Protein AF-A0A381XY56-F1 (afdb_monomer_lite)

pLDDT: mean 78.61, std 9.56, range [48.78, 90.38]

Organism: NCBI:txid408172

InterPro domains:
  IPR027417 P-loop containing nucleoside triphosphate hydrolase [G3DSA:3.40.50.300] (1-71)
  IPR027417 P-loop containing nucleoside triphosphate hydrolase [SSF52540] (2-79)
  IPR031314 Deoxynucleoside kinase domain [PF01712] (2-70)

Structure (mmCIF, N/CA/C/O backbone):
data_AF-A0A381XY56-F1
#
_entry.id   AF-A0A381XY56-F1
#
loop_
_atom_site.group_PDB
_atom_site.id
_atom_site.type_symbol
_atom_site.label_atom_id
_atom_site.label_alt_id
_atom_site.label_comp_id
_atom_site.label_asym_id
_atom_site.label_entity_id
_atom_site.label_seq_id
_atom_site.pdbx_PDB_ins_code
_atom_site.Cartn_x
_atom_site.Cartn_y
_atom_site.Cartn_z
_atom_site.occupancy
_atom_site.B_iso_or_equiv
_atom_site.auth_seq_id
_atom_site.auth_comp_id
_atom_site.auth_asym_id
_atom_site.auth_atom_id
_atom_site.pdbx_PDB_model_num
ATOM 1 N N . SER A 1 1 ? 0.188 -7.733 9.559 1.00 56.16 1 SER A N 1
ATOM 2 C CA . SER A 1 1 ? -0.306 -9.109 9.772 1.00 56.16 1 SER A CA 1
ATOM 3 C C . SER A 1 1 ? -1.812 -9.152 9.623 1.0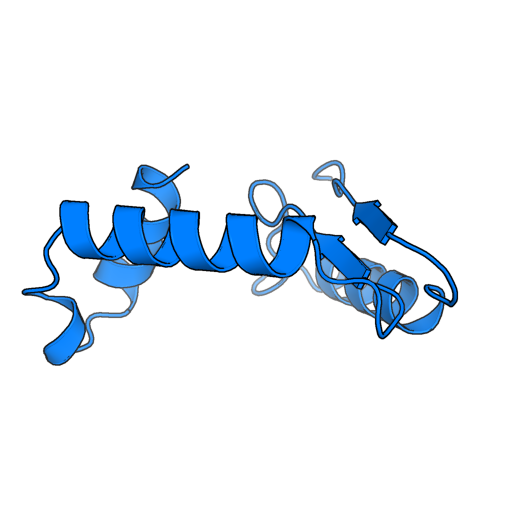0 56.16 1 SER A C 1
ATOM 5 O O . SER A 1 1 ? -2.450 -8.122 9.836 1.00 56.16 1 SER A O 1
ATOM 7 N N . SER A 1 2 ? -2.369 -10.306 9.259 1.00 62.69 2 SER A N 1
ATOM 8 C CA . SER A 1 2 ? -3.810 -10.545 9.077 1.00 62.69 2 SER A CA 1
ATOM 9 C C . SER A 1 2 ? -4.631 -10.083 10.293 1.00 62.69 2 SER A C 1
ATOM 11 O O . SER A 1 2 ? -5.697 -9.491 10.140 1.00 62.69 2 SER A O 1
ATOM 13 N N . ASP A 1 3 ? -4.062 -10.219 11.493 1.00 66.38 3 ASP A N 1
ATOM 14 C CA . ASP A 1 3 ? -4.646 -9.802 12.774 1.00 66.38 3 ASP A CA 1
ATOM 15 C C . ASP A 1 3 ? -4.864 -8.282 12.888 1.00 66.38 3 ASP A C 1
ATOM 17 O O . ASP A 1 3 ? -5.904 -7.822 13.360 1.00 66.38 3 ASP A O 1
ATOM 21 N N . VAL A 1 4 ? -3.914 -7.477 12.394 1.00 67.69 4 VAL A N 1
ATOM 22 C CA . VAL A 1 4 ? -4.009 -6.003 12.394 1.00 67.69 4 VAL A CA 1
ATOM 23 C C . VAL A 1 4 ? -5.087 -5.537 11.416 1.00 67.69 4 VAL A C 1
ATOM 25 O O . VAL A 1 4 ? -5.821 -4.587 11.694 1.00 67.69 4 VAL A O 1
ATOM 28 N N . LEU A 1 5 ? -5.212 -6.221 10.274 1.00 66.69 5 LEU A N 1
ATOM 29 C CA . LEU A 1 5 ? -6.255 -5.936 9.292 1.00 66.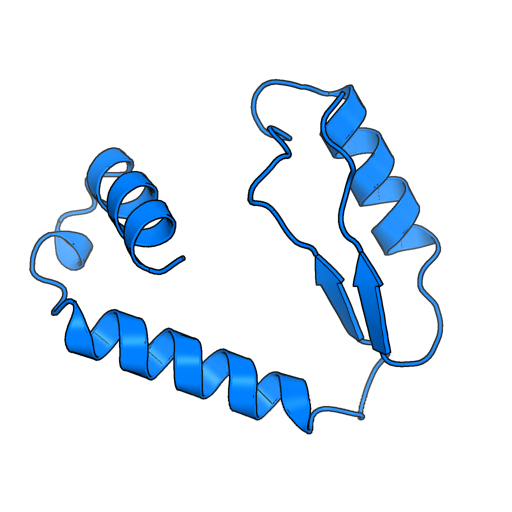69 5 LEU A CA 1
ATOM 30 C C . LEU A 1 5 ? -7.641 -6.206 9.879 1.00 66.69 5 LEU A C 1
ATOM 32 O O . LEU A 1 5 ? -8.524 -5.357 9.777 1.00 66.69 5 LEU A O 1
ATOM 36 N N . ARG A 1 6 ? -7.798 -7.352 10.548 1.00 68.56 6 ARG A N 1
ATOM 37 C CA . ARG A 1 6 ? -9.045 -7.746 11.202 1.00 68.56 6 ARG A CA 1
ATOM 38 C C . ARG A 1 6 ? -9.475 -6.738 12.266 1.00 68.56 6 ARG A C 1
ATOM 40 O O . ARG A 1 6 ? -10.612 -6.282 12.229 1.00 68.56 6 ARG A O 1
ATOM 47 N N . SER A 1 7 ? -8.556 -6.293 13.125 1.00 70.31 7 SER A N 1
ATOM 48 C CA . SER A 1 7 ? -8.848 -5.256 14.126 1.00 70.31 7 SER A CA 1
ATOM 49 C C . SER A 1 7 ? -9.325 -3.936 13.490 1.00 70.31 7 SER A C 1
ATOM 51 O O . SER A 1 7 ? -10.262 -3.303 13.980 1.00 70.31 7 SER A O 1
ATOM 53 N N . ARG A 1 8 ? -8.742 -3.529 12.350 1.00 70.75 8 ARG A N 1
ATOM 54 C CA . ARG A 1 8 ? -9.157 -2.321 11.607 1.00 70.75 8 ARG A CA 1
ATOM 55 C C . ARG A 1 8 ? -10.512 -2.477 10.900 1.00 70.75 8 ARG A C 1
ATOM 57 O O . ARG A 1 8 ? -11.200 -1.472 10.719 1.00 70.75 8 ARG A O 1
ATOM 64 N N . ILE A 1 9 ? -10.863 -3.691 10.476 1.00 67.44 9 ILE A N 1
ATOM 65 C CA . ILE A 1 9 ? -12.155 -4.033 9.861 1.00 67.44 9 ILE A CA 1
ATOM 66 C C . ILE A 1 9 ? -13.258 -4.050 10.927 1.00 67.44 9 ILE A C 1
ATOM 68 O O . ILE A 1 9 ? -14.259 -3.352 10.786 1.00 67.44 9 ILE A O 1
ATOM 72 N N . GLU A 1 10 ? -13.030 -4.740 12.048 1.00 69.06 10 GLU A N 1
ATOM 73 C CA . GLU A 1 10 ? -13.963 -4.778 13.183 1.00 69.06 10 GLU A CA 1
ATOM 74 C C . GLU A 1 10 ? -14.245 -3.365 13.722 1.00 69.06 10 GLU A C 1
ATOM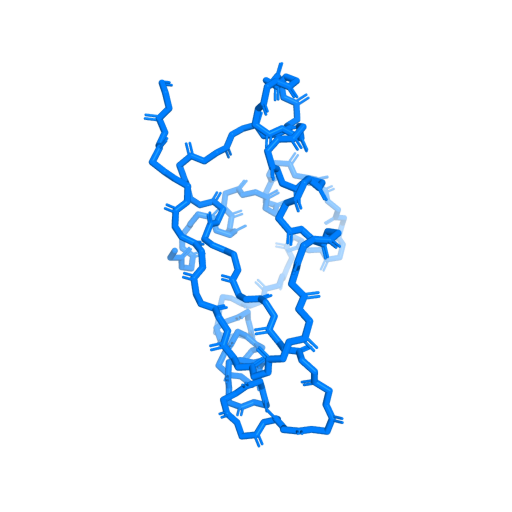 76 O O . GLU A 1 10 ? -15.401 -3.005 13.939 1.00 69.06 10 GLU A O 1
ATOM 81 N N . LYS A 1 11 ? -13.218 -2.505 13.826 1.00 72.31 11 LYS A N 1
ATOM 82 C CA . LYS A 1 11 ? -13.373 -1.093 14.230 1.00 72.31 11 LYS A CA 1
ATOM 83 C C . LYS A 1 11 ? -14.213 -0.260 13.246 1.00 72.31 11 LYS A C 1
ATOM 85 O O . LYS A 1 11 ? -14.784 0.752 13.645 1.00 72.31 11 LYS A O 1
ATOM 90 N N . ARG A 1 12 ? -14.281 -0.648 11.966 1.00 77.50 12 ARG A N 1
ATOM 91 C CA . ARG A 1 12 ? -15.050 0.050 10.919 1.00 77.50 12 ARG A CA 1
ATOM 92 C C . ARG A 1 12 ? -16.538 -0.308 10.934 1.00 77.50 12 ARG A C 1
ATOM 94 O O . ARG A 1 12 ? -17.338 0.499 10.469 1.00 77.50 12 ARG A O 1
ATOM 101 N N . GLY A 1 13 ? -16.897 -1.484 11.457 1.00 70.38 13 GLY A N 1
ATOM 102 C CA . GLY A 1 13 ? -18.279 -1.868 11.763 1.00 70.38 13 GLY A CA 1
ATOM 103 C C . GLY A 1 13 ? -19.233 -1.932 10.565 1.00 70.38 13 GLY A C 1
ATOM 104 O O . GLY A 1 13 ? -20.432 -1.722 10.727 1.00 70.38 13 GLY A O 1
ATOM 105 N N . ARG A 1 14 ? -18.733 -2.179 9.350 1.00 75.38 14 ARG A N 1
ATOM 106 C CA . ARG A 1 14 ? -19.576 -2.297 8.150 1.00 75.38 14 ARG A CA 1
ATOM 107 C C . ARG A 1 14 ? -20.308 -3.639 8.158 1.00 75.38 14 ARG A C 1
ATOM 109 O O . ARG A 1 14 ? -19.672 -4.678 8.302 1.00 75.38 14 ARG A O 1
ATOM 116 N N . GLU A 1 15 ? -21.624 -3.632 7.945 1.00 66.25 15 GLU A N 1
ATOM 117 C CA . GLU A 1 15 ? -22.468 -4.841 8.037 1.00 66.25 15 GLU A CA 1
ATOM 118 C C . GLU A 1 15 ? -21.999 -5.993 7.131 1.00 66.25 15 GLU A C 1
ATOM 120 O O . GLU A 1 15 ? -22.062 -7.156 7.519 1.00 66.25 15 GLU A O 1
ATOM 125 N N . TYR A 1 16 ? -21.462 -5.678 5.950 1.00 64.62 16 TYR A N 1
ATOM 126 C CA . TYR A 1 16 ? -20.939 -6.670 5.005 1.00 64.62 16 TYR A CA 1
ATOM 127 C C . TYR A 1 16 ? -19.541 -7.203 5.364 1.00 64.62 16 TYR A C 1
ATOM 129 O O . TYR A 1 16 ? -19.106 -8.201 4.796 1.00 64.62 16 TYR A O 1
ATOM 137 N N . GLU A 1 17 ? -18.820 -6.550 6.279 1.00 65.69 17 GLU A N 1
ATOM 138 C CA . GLU A 1 17 ? -17.499 -6.992 6.740 1.00 65.69 17 GLU A CA 1
ATOM 139 C C . GLU A 1 17 ? -17.601 -7.908 7.978 1.00 65.69 17 GLU A C 1
ATOM 141 O O . GLU A 1 17 ? -16.684 -8.681 8.242 1.00 65.69 17 GLU A O 1
ATOM 146 N N . ALA A 1 18 ? -18.733 -7.888 8.697 1.00 61.28 18 ALA A N 1
ATOM 147 C CA . ALA A 1 18 ? -18.946 -8.632 9.946 1.00 61.28 18 ALA A CA 1
ATOM 148 C C . ALA A 1 18 ? -18.981 -10.167 9.788 1.00 61.28 18 ALA A C 1
ATOM 150 O O . ALA A 1 18 ? -18.654 -10.889 10.726 1.00 61.28 18 ALA A O 1
ATOM 151 N N . PHE A 1 19 ? -19.359 -10.666 8.607 1.00 61.03 19 PHE A N 1
ATOM 152 C CA . PHE A 1 19 ? -19.420 -12.101 8.287 1.00 61.03 19 PHE A CA 1
ATOM 153 C C . PHE A 1 19 ? 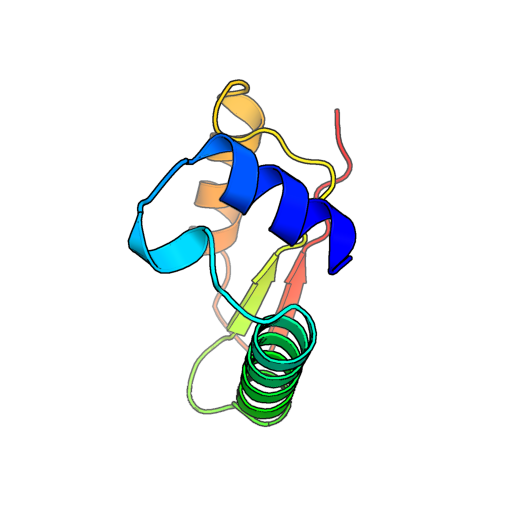-18.303 -12.548 7.338 1.00 61.03 19 PHE A C 1
ATOM 155 O O . PHE A 1 19 ? -18.370 -13.635 6.766 1.00 61.03 19 PHE A O 1
ATOM 162 N N . MET A 1 20 ? -17.298 -11.700 7.117 1.00 68.75 20 MET A N 1
ATOM 163 C CA . MET A 1 20 ? -16.220 -12.014 6.191 1.00 68.75 20 MET A CA 1
ATOM 164 C C . MET A 1 20 ? -15.348 -13.135 6.762 1.00 68.75 20 MET A C 1
ATOM 166 O O . MET A 1 20 ? -14.823 -13.022 7.869 1.00 68.75 20 MET A O 1
ATOM 170 N N . ASP A 1 21 ? -15.201 -14.217 5.998 1.00 74.62 21 ASP A N 1
ATOM 171 C CA . ASP A 1 21 ? -14.383 -15.362 6.390 1.00 74.62 21 ASP A CA 1
ATOM 172 C C . ASP A 1 21 ? -12.903 -14.929 6.531 1.00 74.62 21 ASP A C 1
ATOM 174 O O . ASP A 1 21 ? -12.349 -14.328 5.599 1.00 74.62 21 ASP A O 1
ATOM 178 N N . PRO A 1 22 ? -12.241 -15.197 7.672 1.00 72.12 22 PRO A N 1
ATOM 179 C CA . PRO A 1 22 ? -10.814 -14.934 7.846 1.00 72.12 22 PRO A CA 1
ATOM 180 C C . PRO A 1 22 ? -9.943 -15.547 6.740 1.00 72.12 22 PRO A C 1
ATO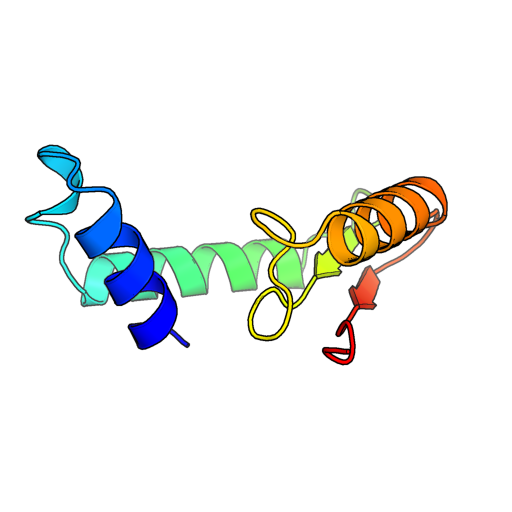M 182 O O . PRO A 1 22 ? -8.988 -14.906 6.293 1.00 72.12 22 PRO A O 1
ATOM 185 N N . ASP A 1 23 ? -10.301 -16.736 6.253 1.00 77.38 23 ASP A N 1
ATOM 186 C CA . ASP A 1 23 ? -9.580 -17.425 5.182 1.00 77.38 23 ASP A CA 1
ATOM 187 C C . ASP A 1 23 ? -9.793 -16.729 3.832 1.00 77.38 23 ASP A C 1
ATOM 189 O O . ASP A 1 23 ? -8.884 -16.657 2.998 1.00 77.38 23 ASP A O 1
ATOM 193 N N . TYR A 1 24 ? -10.972 -16.133 3.625 1.00 80.31 24 TYR A N 1
ATOM 194 C CA . TYR A 1 24 ? -11.238 -15.293 2.459 1.00 80.31 24 TYR A CA 1
ATOM 195 C C . TYR A 1 24 ? -10.381 -14.023 2.484 1.00 80.31 24 TYR A C 1
ATOM 197 O O . TYR A 1 24 ? -9.769 -13.673 1.473 1.00 80.31 24 TYR A O 1
ATOM 205 N N . LEU A 1 25 ? -10.266 -13.358 3.637 1.00 78.44 25 LEU A N 1
ATOM 206 C CA . LEU A 1 25 ? -9.421 -12.170 3.776 1.00 78.44 25 LEU A CA 1
ATOM 207 C C . LEU A 1 25 ? -7.938 -12.496 3.532 1.00 78.44 25 LEU A C 1
ATOM 209 O O . LEU A 1 25 ? -7.224 -11.725 2.884 1.00 78.44 25 LEU A O 1
ATOM 213 N N . ASP A 1 26 ? -7.469 -13.648 4.013 1.00 79.50 26 ASP A N 1
ATOM 214 C CA . ASP A 1 26 ? -6.108 -14.123 3.762 1.00 79.50 26 ASP A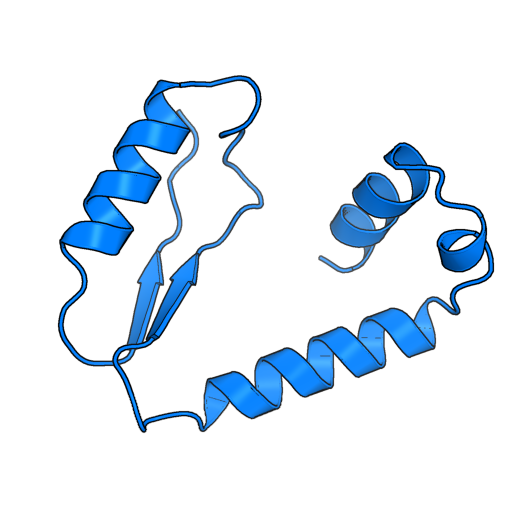 CA 1
ATOM 215 C C . ASP A 1 26 ? -5.878 -14.451 2.276 1.00 79.50 26 ASP A C 1
ATOM 217 O O . ASP A 1 26 ? -4.861 -14.060 1.699 1.00 79.50 26 ASP A O 1
ATOM 221 N N . SER A 1 27 ? -6.858 -15.077 1.617 1.00 83.19 27 SER A N 1
ATOM 222 C CA . SER A 1 27 ? -6.838 -15.343 0.172 1.00 83.19 27 SER A CA 1
ATOM 223 C C . SER A 1 27 ? -6.764 -14.059 -0.662 1.00 83.19 27 SER A C 1
ATOM 225 O O . SER A 1 27 ? -5.956 -13.961 -1.593 1.00 83.19 27 SER A O 1
ATOM 227 N N . VAL A 1 28 ? -7.542 -13.032 -0.304 1.00 84.94 28 VAL A N 1
ATOM 228 C CA . VAL A 1 28 ? -7.496 -11.719 -0.966 1.00 84.94 28 VAL A CA 1
ATOM 229 C C . VAL A 1 28 ? -6.131 -11.064 -0.765 1.00 84.94 28 VAL A C 1
ATOM 231 O O . VAL A 1 28 ? -5.534 -10.606 -1.739 1.00 84.94 28 VAL A O 1
ATOM 234 N N . ASN A 1 29 ? -5.591 -11.078 0.459 1.00 82.06 29 ASN A N 1
ATOM 235 C CA . ASN A 1 29 ? -4.253 -10.549 0.739 1.00 82.06 29 ASN A CA 1
ATOM 236 C C . ASN A 1 29 ? -3.170 -11.265 -0.076 1.00 82.06 29 ASN A C 1
ATOM 238 O O . ASN A 1 29 ? -2.324 -10.613 -0.688 1.00 82.06 29 ASN A O 1
ATOM 242 N N . LYS A 1 30 ? -3.202 -12.601 -0.128 1.00 85.12 30 LYS A N 1
ATOM 243 C CA . LYS A 1 30 ? -2.280 -13.405 -0.944 1.00 85.12 30 LYS A CA 1
ATOM 244 C C . LYS A 1 30 ? -2.399 -13.066 -2.428 1.00 85.12 30 LYS A C 1
ATOM 246 O O . LYS A 1 30 ? -1.380 -12.893 -3.092 1.00 85.12 30 LYS A O 1
ATOM 251 N N . SER A 1 31 ? -3.621 -12.921 -2.932 1.00 86.75 31 SER A N 1
ATOM 252 C CA . SER A 1 31 ? -3.883 -12.576 -4.333 1.00 86.75 31 SER A CA 1
ATOM 253 C C . SER A 1 31 ? -3.353 -11.184 -4.685 1.00 86.75 31 SER A C 1
ATOM 255 O O . SER A 1 31 ? -2.661 -11.032 -5.690 1.00 86.75 31 SER A O 1
ATOM 257 N N . PHE A 1 32 ? -3.593 -10.190 -3.824 1.00 85.56 32 PHE A N 1
ATOM 258 C CA . PHE A 1 32 ? -3.039 -8.840 -3.963 1.00 85.56 32 PHE A CA 1
ATOM 259 C C . PHE A 1 32 ? -1.508 -8.854 -3.955 1.00 85.56 32 PHE A C 1
ATOM 261 O O . PHE A 1 32 ? -0.878 -8.282 -4.845 1.00 85.56 32 PHE A O 1
ATOM 268 N N . ASN A 1 33 ? -0.902 -9.544 -2.984 1.00 85.25 33 ASN A N 1
ATOM 269 C CA . ASN A 1 33 ? 0.551 -9.652 -2.880 1.00 85.25 33 ASN A CA 1
ATOM 270 C C . ASN A 1 33 ? 1.158 -10.303 -4.123 1.00 85.25 33 ASN A C 1
ATOM 272 O O . ASN A 1 33 ? 2.135 -9.781 -4.650 1.00 85.25 33 ASN A O 1
ATOM 276 N N . ASN A 1 34 ? 0.572 -11.396 -4.618 1.00 87.38 34 ASN A N 1
ATOM 277 C CA . ASN A 1 34 ? 1.042 -12.076 -5.824 1.00 87.38 34 ASN A CA 1
ATOM 278 C C . ASN A 1 34 ? 0.921 -11.187 -7.063 1.00 87.38 34 ASN A C 1
ATOM 280 O O . ASN A 1 34 ? 1.868 -11.099 -7.841 1.00 87.38 34 ASN A O 1
ATOM 284 N N . PHE A 1 35 ? -0.207 -10.494 -7.232 1.00 88.00 35 PHE A N 1
ATOM 285 C CA . PHE A 1 35 ? -0.404 -9.577 -8.351 1.00 88.00 35 PHE A CA 1
ATOM 286 C C . PHE A 1 35 ? 0.679 -8.490 -8.373 1.00 88.00 35 PHE A C 1
ATOM 288 O O . PHE A 1 35 ? 1.420 -8.363 -9.347 1.00 88.00 35 PHE A O 1
ATOM 295 N N . PHE A 1 36 ? 0.852 -7.772 -7.261 1.00 86.81 36 PHE A N 1
ATOM 296 C CA . PHE A 1 36 ? 1.858 -6.713 -7.151 1.00 86.81 36 PHE A CA 1
ATOM 297 C C . PHE A 1 36 ? 3.296 -7.233 -7.043 1.00 86.81 36 PHE A C 1
ATOM 299 O O . PHE A 1 36 ? 4.242 -6.456 -7.163 1.00 86.81 36 PHE A O 1
ATOM 306 N N . PHE A 1 37 ? 3.496 -8.536 -6.832 1.00 84.31 37 PHE A N 1
ATOM 307 C CA . PHE A 1 37 ? 4.824 -9.131 -6.872 1.00 84.31 37 PHE A CA 1
ATOM 308 C C . PHE A 1 37 ? 5.390 -9.182 -8.294 1.00 84.31 37 PHE A C 1
ATOM 310 O O . PHE A 1 37 ? 6.574 -8.898 -8.472 1.00 84.31 37 PHE A O 1
ATOM 317 N N . TYR A 1 38 ? 4.550 -9.498 -9.281 1.00 85.94 38 TYR A N 1
ATOM 318 C CA . TYR A 1 38 ? 4.938 -9.594 -10.694 1.00 85.94 38 TYR A CA 1
ATOM 319 C C . TYR A 1 38 ? 4.603 -8.340 -11.513 1.00 85.94 38 TYR A C 1
ATOM 321 O O . TYR A 1 38 ? 5.047 -8.206 -12.654 1.00 85.94 38 TYR A O 1
ATOM 329 N N . TYR A 1 39 ? 3.831 -7.415 -10.945 1.00 86.75 39 TYR A N 1
ATOM 330 C CA . TYR A 1 39 ? 3.461 -6.168 -11.599 1.00 86.75 39 TYR A CA 1
ATOM 331 C C . TYR A 1 39 ? 4.690 -5.291 -11.888 1.00 86.75 39 TYR A C 1
ATOM 333 O O . TYR A 1 39 ? 5.444 -4.936 -10.981 1.00 86.75 39 TYR A O 1
ATOM 341 N N . SER A 1 40 ? 4.883 -4.935 -13.160 1.00 85.00 40 SER A N 1
ATOM 342 C CA . SER A 1 40 ? 6.030 -4.140 -13.632 1.00 85.00 40 SER A CA 1
ATOM 343 C C . SER A 1 40 ? 5.664 -3.064 -14.662 1.00 85.00 40 SER A C 1
ATOM 345 O O . SER A 1 40 ? 6.548 -2.401 -15.198 1.00 85.00 40 SER A O 1
ATOM 347 N N . GLU A 1 41 ? 4.369 -2.855 -14.924 1.00 88.56 41 GLU A N 1
ATOM 348 C CA . GLU A 1 41 ? 3.897 -1.903 -15.941 1.00 88.56 41 GLU A CA 1
ATOM 349 C C . GLU A 1 41 ? 4.092 -0.438 -15.531 1.00 88.56 41 GLU A C 1
ATOM 351 O O . GLU A 1 41 ? 4.262 0.432 -16.384 1.00 88.56 41 GLU A O 1
ATOM 356 N N . THR A 1 42 ? 4.099 -0.149 -14.227 1.00 88.94 42 THR A N 1
ATOM 357 C CA . THR A 1 42 ? 4.342 1.194 -13.689 1.00 88.94 42 THR A CA 1
ATOM 358 C C . THR A 1 42 ? 5.249 1.133 -12.460 1.00 88.94 42 THR A C 1
ATOM 360 O O . THR A 1 42 ? 5.347 0.077 -11.827 1.00 88.94 42 THR A O 1
ATOM 363 N N . PRO A 1 43 ? 5.883 2.258 -12.070 1.00 88.81 43 PRO A N 1
ATOM 364 C CA . PRO A 1 43 ? 6.559 2.359 -10.781 1.00 88.81 43 PRO A CA 1
ATOM 365 C C . PRO A 1 43 ? 5.621 1.937 -9.642 1.00 88.81 43 PRO A C 1
ATOM 367 O O . PRO A 1 43 ? 4.449 2.326 -9.625 1.00 88.81 43 PRO A O 1
ATOM 370 N N . LEU A 1 44 ? 6.124 1.111 -8.727 1.00 90.38 44 LEU A N 1
ATOM 371 C CA . LEU A 1 44 ? 5.356 0.493 -7.652 1.00 90.38 44 LEU A CA 1
ATOM 372 C C . LEU A 1 44 ? 5.975 0.846 -6.300 1.00 90.38 44 LEU A C 1
ATOM 374 O O . LEU A 1 44 ? 7.038 0.342 -5.937 1.00 90.38 44 LEU A O 1
ATOM 378 N N . LEU A 1 45 ? 5.259 1.653 -5.523 1.00 89.50 45 LEU A N 1
ATOM 379 C CA . LEU A 1 45 ? 5.627 2.002 -4.156 1.00 89.50 45 LEU A CA 1
ATOM 380 C C . LEU A 1 45 ? 4.817 1.155 -3.164 1.00 89.50 45 LEU A C 1
ATOM 382 O O . LEU A 1 45 ? 3.599 1.293 -3.066 1.00 89.50 45 LEU A O 1
ATOM 386 N N . VAL A 1 46 ? 5.494 0.282 -2.419 1.00 87.06 46 VAL A N 1
ATOM 387 C CA . VAL A 1 46 ? 4.906 -0.565 -1.374 1.00 87.06 46 VAL A CA 1
ATOM 388 C C . VAL A 1 46 ? 5.206 0.055 -0.015 1.00 87.06 46 VAL A C 1
ATOM 390 O O . VAL A 1 46 ? 6.368 0.184 0.361 1.00 87.06 46 VAL A O 1
ATOM 393 N N . ILE A 1 47 ? 4.165 0.425 0.731 1.00 85.06 47 ILE A N 1
ATOM 394 C CA . ILE A 1 47 ? 4.301 1.154 1.996 1.00 85.06 47 ILE A CA 1
ATOM 395 C C . ILE A 1 47 ? 3.842 0.274 3.151 1.00 85.06 47 ILE A C 1
ATOM 397 O O . ILE A 1 47 ? 2.702 -0.195 3.172 1.00 85.06 47 ILE A O 1
ATOM 401 N N . ASN A 1 48 ? 4.719 0.064 4.130 1.00 81.56 48 ASN A N 1
ATOM 402 C CA . ASN A 1 48 ? 4.342 -0.592 5.372 1.00 81.56 48 ASN A CA 1
ATOM 403 C C . ASN A 1 48 ? 3.595 0.404 6.271 1.00 81.56 48 ASN A C 1
ATOM 405 O O . ASN A 1 48 ? 4.166 1.384 6.731 1.00 81.56 48 ASN A O 1
ATOM 409 N N . THR A 1 49 ? 2.313 0.142 6.531 1.00 77.81 49 THR A N 1
ATOM 410 C CA . THR A 1 49 ? 1.461 1.006 7.367 1.00 77.81 49 THR A CA 1
ATOM 411 C C . THR A 1 49 ? 1.292 0.488 8.800 1.00 77.81 49 THR A C 1
ATOM 413 O O . THR A 1 49 ? 0.331 0.854 9.482 1.00 77.81 49 THR A O 1
ATOM 416 N N . ASN A 1 50 ? 2.169 -0.417 9.250 1.00 75.50 50 ASN A N 1
ATOM 417 C CA . ASN A 1 50 ? 2.071 -1.008 10.586 1.00 75.50 50 ASN A CA 1
ATOM 418 C C . ASN A 1 50 ? 2.468 -0.024 11.698 1.00 75.50 50 ASN A C 1
ATOM 420 O O . ASN A 1 50 ? 1.838 -0.056 12.749 1.00 75.50 50 ASN A O 1
ATOM 424 N N . GLU A 1 51 ? 3.473 0.830 11.471 1.00 70.75 51 GLU A N 1
ATOM 425 C CA . GLU A 1 51 ? 4.041 1.729 12.499 1.00 70.75 51 GLU A CA 1
ATOM 426 C C . GLU A 1 51 ? 3.700 3.216 12.301 1.00 70.75 51 GLU A C 1
ATOM 428 O O . GLU A 1 51 ? 4.076 4.038 13.132 1.00 70.75 51 GLU A O 1
ATOM 433 N N . ILE A 1 52 ? 2.962 3.568 11.240 1.00 73.00 52 ILE A N 1
ATOM 434 C CA . ILE A 1 52 ? 2.517 4.948 10.986 1.00 73.00 52 ILE A CA 1
ATOM 435 C C . ILE A 1 52 ? 1.056 5.159 11.340 1.00 73.00 52 ILE A C 1
ATOM 437 O O . ILE A 1 52 ? 0.201 4.317 11.047 1.00 73.00 52 ILE A O 1
ATOM 441 N N . ASP A 1 53 ? 0.770 6.335 11.887 1.00 73.25 53 ASP A N 1
ATOM 442 C CA . ASP A 1 53 ? -0.584 6.803 12.156 1.00 73.25 53 ASP A CA 1
ATOM 443 C C . ASP A 1 53 ? -0.841 8.096 11.382 1.00 73.25 53 ASP A C 1
ATOM 445 O O . ASP A 1 53 ? -0.974 9.174 11.946 1.00 73.25 53 ASP A O 1
ATOM 449 N N . PHE A 1 54 ? -0.930 7.994 10.057 1.00 76.50 54 PHE A N 1
ATOM 450 C CA . PHE A 1 54 ? -1.215 9.138 9.181 1.00 76.50 54 PHE A CA 1
ATOM 451 C C . PHE A 1 54 ? -2.644 9.698 9.336 1.00 76.50 54 PHE A C 1
ATOM 453 O O . PHE A 1 54 ? -3.001 10.660 8.655 1.00 76.50 54 PHE A O 1
ATOM 460 N N . VAL A 1 55 ? -3.481 9.079 10.179 1.00 79.62 55 VAL A N 1
ATOM 461 C CA . VAL A 1 55 ? -4.828 9.568 10.495 1.00 79.62 55 VAL A CA 1
ATOM 462 C C . VAL A 1 55 ? -4.745 10.621 11.597 1.00 79.62 55 VAL A C 1
ATOM 464 O O . VAL A 1 55 ? -5.327 11.694 11.450 1.00 79.62 55 VAL A O 1
ATOM 467 N N . GLU A 1 56 ? -3.979 10.348 12.655 1.00 79.19 56 GLU A N 1
ATOM 468 C CA . GLU A 1 56 ? -3.839 11.249 13.807 1.00 79.19 56 GLU A CA 1
ATOM 469 C C . GLU A 1 56 ? -2.561 12.114 13.745 1.00 79.19 56 GLU A C 1
ATOM 471 O O . GLU A 1 56 ? -2.550 13.254 14.218 1.00 79.19 56 GLU A O 1
ATOM 476 N N . LYS A 1 57 ? -1.478 11.621 13.128 1.00 82.31 57 LYS A N 1
ATOM 477 C CA . LYS A 1 57 ? -0.188 12.317 12.990 1.00 82.31 57 LYS A CA 1
ATOM 478 C C . LYS A 1 57 ? -0.039 12.930 11.593 1.00 82.31 57 LYS A C 1
ATOM 480 O O . LYS A 1 57 ? 0.249 12.249 10.611 1.00 82.31 57 LYS A O 1
ATOM 485 N N . LYS A 1 58 ? -0.154 14.261 11.504 1.00 83.81 58 LYS A N 1
ATOM 486 C CA . LYS A 1 58 ? 0.057 15.002 10.243 1.00 83.81 58 LYS A CA 1
ATOM 487 C C . LYS A 1 58 ? 1.464 14.844 9.658 1.00 83.81 58 LYS A C 1
ATOM 489 O O . LYS A 1 58 ? 1.588 14.825 8.440 1.00 83.81 58 LYS A O 1
ATOM 494 N N . CYS A 1 59 ? 2.496 14.712 10.493 1.00 83.69 59 CYS A N 1
ATOM 495 C CA . CYS A 1 59 ? 3.872 14.533 10.018 1.00 83.69 59 CYS A CA 1
ATOM 496 C C . CYS A 1 59 ? 4.015 13.250 9.184 1.00 83.69 59 CYS A C 1
ATOM 498 O O . CYS A 1 59 ? 4.542 13.297 8.077 1.00 83.69 59 CYS A O 1
ATOM 500 N N . ASP A 1 60 ? 3.452 12.136 9.661 1.00 82.06 60 ASP A N 1
ATOM 501 C CA . ASP A 1 60 ? 3.460 10.852 8.949 1.00 82.06 60 ASP A CA 1
ATOM 502 C C . ASP A 1 60 ? 2.754 10.965 7.585 1.00 82.06 60 ASP A C 1
ATOM 504 O O . ASP A 1 60 ? 3.182 10.370 6.594 1.00 82.06 60 ASP A O 1
ATOM 508 N N . LEU A 1 61 ? 1.676 11.757 7.510 1.00 85.25 61 LEU A N 1
ATOM 509 C CA . LEU A 1 61 ? 0.971 12.030 6.257 1.00 85.25 61 LEU A CA 1
ATOM 510 C C . LEU A 1 61 ? 1.825 12.857 5.283 1.00 85.25 61 LEU A C 1
ATOM 512 O O . LEU A 1 61 ? 1.843 12.568 4.086 1.00 85.25 61 LEU A O 1
ATOM 516 N N . GLU A 1 62 ? 2.527 13.880 5.771 1.00 87.56 62 GLU A N 1
ATOM 517 C CA . GLU A 1 62 ? 3.411 14.709 4.946 1.00 87.56 62 GLU A CA 1
ATOM 518 C C . GLU A 1 62 ? 4.568 13.889 4.362 1.00 87.56 62 GLU A C 1
ATOM 520 O O . GLU A 1 62 ? 4.824 13.966 3.157 1.00 87.56 62 GLU A O 1
ATOM 525 N N . GLU A 1 63 ? 5.206 13.035 5.167 1.00 86.31 63 GLU A N 1
ATOM 526 C CA . GLU A 1 63 ? 6.251 12.122 4.689 1.00 86.31 63 GLU A CA 1
ATOM 527 C C . GLU A 1 63 ? 5.726 11.162 3.617 1.00 86.31 63 GLU A C 1
ATOM 529 O O . GLU A 1 63 ? 6.370 10.961 2.580 1.00 86.31 63 GLU A O 1
ATOM 534 N N . LEU A 1 64 ? 4.518 10.625 3.815 1.00 86.88 64 LEU A N 1
ATOM 535 C CA . LEU A 1 64 ? 3.860 9.749 2.851 1.00 86.88 64 LEU A CA 1
ATOM 536 C C . LEU A 1 64 ? 3.641 10.453 1.503 1.00 86.88 64 LEU A C 1
ATOM 538 O O . LEU A 1 64 ? 3.940 9.891 0.447 1.00 86.88 64 LEU A O 1
ATOM 542 N N . ILE A 1 65 ? 3.157 11.698 1.530 1.00 89.31 65 ILE A N 1
ATOM 543 C CA . ILE A 1 65 ? 2.918 12.508 0.329 1.00 89.31 65 ILE A CA 1
ATOM 544 C C . ILE A 1 65 ? 4.234 12.804 -0.394 1.00 89.31 65 ILE A C 1
ATOM 546 O O . ILE A 1 65 ? 4.311 12.666 -1.618 1.00 89.31 65 ILE A O 1
ATOM 550 N N . ILE A 1 66 ? 5.284 13.179 0.341 1.00 89.44 66 ILE A N 1
ATOM 551 C CA . ILE A 1 66 ? 6.618 13.403 -0.232 1.00 89.44 66 ILE A CA 1
ATOM 552 C C . ILE A 1 66 ? 7.122 12.120 -0.898 1.00 89.44 66 ILE A C 1
ATOM 554 O O . ILE A 1 66 ? 7.666 12.166 -2.008 1.00 89.44 66 ILE A O 1
ATOM 558 N N . LYS A 1 67 ? 6.907 10.959 -0.271 1.00 88.06 67 LYS A N 1
ATOM 559 C CA . LYS A 1 67 ? 7.345 9.678 -0.822 1.00 88.06 67 LYS A CA 1
ATOM 560 C C . LYS A 1 67 ? 6.612 9.311 -2.111 1.00 88.06 67 LYS A C 1
ATOM 562 O O . LYS A 1 67 ? 7.258 8.962 -3.096 1.00 88.06 67 LYS A O 1
ATOM 567 N N . ILE A 1 68 ? 5.291 9.478 -2.141 1.00 88.62 68 ILE A N 1
ATOM 568 C CA . ILE A 1 68 ? 4.474 9.268 -3.347 1.00 88.62 68 ILE A CA 1
ATOM 569 C C . ILE A 1 68 ? 4.933 10.200 -4.476 1.00 88.62 68 ILE A C 1
ATOM 571 O O . ILE A 1 68 ? 5.120 9.766 -5.611 1.00 88.62 68 ILE A O 1
ATOM 575 N N . ASN A 1 69 ? 5.174 11.474 -4.162 1.00 89.88 69 ASN A N 1
ATOM 576 C CA . ASN A 1 69 ? 5.567 12.468 -5.157 1.00 89.88 69 ASN A CA 1
ATOM 577 C C . ASN A 1 69 ? 7.007 12.310 -5.656 1.00 89.88 69 ASN A C 1
ATOM 579 O O . ASN A 1 69 ? 7.301 12.789 -6.751 1.00 89.88 69 ASN A O 1
ATOM 583 N N . SER A 1 70 ? 7.897 11.677 -4.889 1.00 88.94 70 SER A N 1
ATOM 584 C CA . SER A 1 70 ? 9.309 11.474 -5.252 1.00 88.94 70 SER A CA 1
ATOM 585 C C . SER A 1 70 ? 9.575 10.139 -5.943 1.00 88.94 70 SER A C 1
ATOM 587 O O . SER A 1 70 ? 10.550 10.030 -6.687 1.00 88.94 70 SER A O 1
ATOM 589 N N . HIS A 1 71 ? 8.708 9.141 -5.759 1.00 87.44 71 HIS A N 1
ATOM 590 C CA . HIS A 1 71 ? 8.844 7.858 -6.433 1.00 87.44 71 HIS A CA 1
ATOM 591 C C . HIS A 1 71 ? 8.623 8.012 -7.950 1.00 87.44 71 HIS A C 1
ATOM 593 O O . HIS A 1 71 ? 7.669 8.647 -8.413 1.00 87.44 71 HIS A O 1
ATOM 599 N N . ARG A 1 72 ? 9.556 7.484 -8.750 1.00 81.44 72 ARG A N 1
ATOM 600 C CA . ARG A 1 72 ? 9.586 7.691 -10.211 1.00 81.44 72 ARG A CA 1
ATOM 601 C C . ARG A 1 72 ? 9.841 6.425 -11.017 1.00 81.44 72 ARG A C 1
ATOM 603 O O . ARG A 1 72 ? 9.417 6.378 -12.165 1.00 81.44 72 ARG A O 1
ATOM 610 N N . ILE A 1 73 ? 10.555 5.438 -10.473 1.00 84.25 73 ILE A N 1
ATOM 611 C CA . ILE A 1 73 ? 11.014 4.267 -11.230 1.00 84.25 73 ILE A CA 1
ATOM 612 C C . ILE A 1 73 ? 11.062 3.038 -10.323 1.00 84.25 73 ILE A C 1
ATOM 614 O O . ILE A 1 73 ? 11.493 3.121 -9.173 1.00 84.25 73 ILE A O 1
ATOM 618 N N . GLY A 1 74 ? 10.712 1.888 -10.900 1.00 85.38 74 GLY A N 1
ATOM 619 C CA . GLY A 1 74 ? 10.959 0.577 -10.313 1.00 85.38 74 GLY A CA 1
ATOM 620 C C . GLY A 1 74 ? 10.019 0.242 -9.165 1.00 85.38 74 GLY A C 1
ATOM 621 O O . GLY A 1 74 ? 8.960 0.843 -9.008 1.00 85.38 74 GLY A O 1
ATOM 622 N N . ARG A 1 75 ? 10.410 -0.760 -8.379 1.00 87.25 75 ARG A N 1
ATOM 623 C CA . ARG A 1 75 ? 9.686 -1.187 -7.187 1.00 87.25 75 ARG A CA 1
ATOM 624 C C . ARG A 1 75 ? 10.437 -0.725 -5.952 1.00 87.25 75 ARG A C 1
ATOM 626 O O . ARG A 1 75 ? 11.602 -1.073 -5.779 1.00 87.25 75 ARG A O 1
ATOM 633 N N . GLU A 1 76 ? 9.762 0.016 -5.090 1.00 86.56 76 GLU A N 1
ATOM 634 C CA . GLU A 1 76 ? 10.331 0.520 -3.849 1.00 86.56 76 GLU A CA 1
ATOM 635 C C . GLU A 1 76 ? 9.510 0.051 -2.652 1.00 86.56 76 GLU A C 1
ATOM 637 O O . GLU A 1 76 ? 8.282 0.114 -2.663 1.00 86.56 76 GLU A O 1
ATOM 642 N N . TYR A 1 77 ? 10.200 -0.406 -1.610 1.00 84.38 77 TYR A N 1
ATOM 643 C CA . TYR A 1 77 ? 9.597 -0.738 -0.327 1.00 84.38 77 TYR A CA 1
ATOM 644 C C . TYR A 1 77 ? 9.948 0.356 0.669 1.00 84.38 77 TYR A C 1
ATOM 646 O O . TYR A 1 77 ? 11.119 0.570 0.978 1.00 84.38 77 TYR A O 1
ATOM 654 N N . TYR A 1 78 ? 8.931 1.044 1.173 1.00 82.75 78 TYR A N 1
ATOM 655 C CA . TYR A 1 78 ? 9.077 2.079 2.180 1.00 82.75 78 TYR A CA 1
ATOM 656 C C . TYR A 1 78 ? 8.539 1.564 3.514 1.00 82.75 78 TYR A C 1
ATOM 658 O O . TYR A 1 78 ? 7.352 1.256 3.649 1.00 82.75 78 TYR A O 1
ATOM 666 N N . ASN A 1 79 ? 9.439 1.448 4.489 1.00 79.56 79 ASN A N 1
ATOM 667 C CA . ASN A 1 79 ? 9.091 1.191 5.878 1.00 79.56 79 ASN A CA 1
ATOM 668 C C . ASN A 1 79 ? 9.319 2.485 6.668 1.00 79.56 79 ASN A C 1
ATOM 670 O O . ASN A 1 79 ? 10.469 2.763 7.015 1.00 79.56 79 ASN A O 1
ATOM 674 N N . PRO A 1 80 ? 8.280 3.304 6.885 1.00 71.62 80 PRO A N 1
ATOM 675 C CA . PRO A 1 80 ? 8.404 4.467 7.745 1.00 71.62 80 PRO A CA 1
ATOM 676 C C . PRO A 1 80 ? 8.767 3.992 9.152 1.00 71.62 80 PRO A C 1
ATOM 678 O O . PRO A 1 80 ? 8.039 3.202 9.751 1.00 71.62 80 PRO A O 1
ATOM 681 N N . LEU A 1 81 ? 9.929 4.424 9.641 1.00 62.75 81 LEU A N 1
ATOM 682 C CA . LEU A 1 81 ? 10.323 4.209 11.027 1.00 62.75 81 LEU A CA 1
ATOM 683 C C . LEU A 1 81 ? 9.419 5.111 11.865 1.00 62.75 81 LEU A C 1
ATOM 685 O O . LEU A 1 81 ? 9.488 6.332 11.728 1.00 62.75 81 LEU A O 1
ATOM 689 N N . GLY A 1 82 ? 8.535 4.509 12.661 1.00 56.16 82 GLY A N 1
ATOM 690 C CA . GLY A 1 82 ? 7.643 5.261 13.537 1.00 56.16 82 GLY A CA 1
ATOM 691 C C . GLY A 1 82 ? 8.446 6.234 14.405 1.00 56.16 82 GLY A C 1
ATOM 692 O O . GLY A 1 82 ? 9.428 5.836 15.033 1.00 56.16 82 GLY A O 1
ATOM 693 N N . SER A 1 83 ? 8.046 7.509 14.399 1.00 48.78 83 SER A N 1
ATOM 694 C CA . SER A 1 83 ? 8.553 8.530 15.329 1.00 48.78 83 SER A CA 1
ATOM 695 C C . SER A 1 83 ? 7.911 8.402 16.704 1.00 48.78 83 SER A C 1
ATOM 697 O O . SER A 1 83 ? 6.663 8.219 16.757 1.00 48.78 83 SER A O 1
#

Secondary structure (DSSP, 8-state):
-HHHHHHHHHTT--TTTTT--HHHHHHHHHHHHHHHHH--SS-EEEE--SS--TTT-HHHHHHHHHHHHH--SSEEEE-----

Sequence (83 aa):
SSDVLRSRIEKRGREYEAFMDPDYLDSVNKSFNNFFFYYSETPLLVINTNEIDFVEKKCDLEELIIKINSHRIGREYYNPLGS

Radius of gyration: 15.04 Å; chains: 1; bounding box: 34×32×31 Å

Foldseek 3Di:
DLVVVLVVLVVVVDPVSPPDDSVNSVVVVVVVCVCLVPDAPAEAEAEDCPQDDVPPDVVSVVVVVVVVVPGHHDYYYDYPDHD